Protein AF-A0A7T3W1P4-F1 (afdb_monomer)

Radius of gyration: 17.74 Å; Cα contacts (8 Å, |Δi|>4): 235; chains: 1; bounding box: 34×27×61 Å

pLDDT: mean 88.44, std 7.12, range [54.78, 95.69]

Nearest PDB structures (foldseek):
  8fqc-assembly1_U1  TM=6.054E-01  e=1.167E-03  Agrobacterium phage Milano
  8xcg-assembly1_e  TM=6.401E-01  e=6.153E-03  Escherichia phage Lambda
  9mfe-assembly1_A  TM=5.276E-01  e=2.375E-02  Escherichia phage YDC107_1
  8k36-assembly1_B  TM=4.268E-01  e=1.341E-02  Escherichia phage Lambda
  8xpm-assembly1_r2  TM=5.086E-01  e=2.459E-01  Escherichia phage Lambda

Sequence (117 aa):
MSYLTINNHVLPLPDQYRISLTDIESKSSGQTEGGTYQRDVIRLGRVSIDVSFTLTRETNVKLTGLLNRSKVLCQYLDPKTNHLTQSEMMMSNYDATMIKNRQGQGLWQVSFTLTEL

Solvent-accessible surface area (backbone atoms only — not comparable to full-atom values): 6752 Å² total; per-residue (Å²): 134,69,58,47,27,51,71,85,41,74,46,76,78,57,80,38,82,42,79,46,70,41,66,42,65,38,90,84,35,44,73,45,97,88,73,48,74,45,83,42,73,76,42,79,56,43,46,33,36,45,38,28,33,81,32,47,47,70,57,45,55,57,51,55,65,64,62,80,43,91,61,43,47,32,37,34,64,36,87,90,77,75,41,83,42,75,47,56,21,32,77,44,76,74,46,76,45,77,77,42,78,53,98,84,60,29,33,30,40,38,34,34,32,39,33,53,113

Structure (mmCIF, N/CA/C/O backbone):
data_AF-A0A7T3W1P4-F1
#
_entry.id   AF-A0A7T3W1P4-F1
#
loop_
_atom_site.group_PDB
_atom_site.id
_atom_site.type_symbol
_atom_site.label_atom_id
_atom_site.label_alt_id
_atom_site.label_comp_id
_atom_site.label_asym_id
_atom_site.label_entity_id
_atom_site.label_seq_id
_atom_site.pdbx_PDB_ins_code
_atom_site.Cartn_x
_atom_site.Cartn_y
_atom_site.Cartn_z
_atom_site.occupancy
_atom_site.B_iso_or_equiv
_atom_site.auth_seq_id
_atom_site.auth_comp_id
_atom_site.auth_asym_id
_atom_site.auth_atom_id
_atom_site.pdbx_PDB_model_num
ATOM 1 N N . MET A 1 1 ? -0.378 -14.570 -10.883 1.00 54.78 1 MET A N 1
ATOM 2 C CA . MET A 1 1 ? -1.581 -13.711 -10.857 1.00 54.78 1 MET A CA 1
ATOM 3 C C . MET A 1 1 ? -1.205 -12.435 -10.125 1.00 54.78 1 MET A C 1
ATOM 5 O O . MET A 1 1 ? -0.458 -12.537 -9.162 1.00 54.78 1 MET A O 1
ATOM 9 N N . SER A 1 2 ? -1.607 -11.261 -10.620 1.00 64.94 2 SER A N 1
ATOM 10 C CA . SER A 1 2 ? -1.393 -9.995 -9.904 1.00 64.94 2 SER A CA 1
ATOM 11 C C . SER A 1 2 ? -2.563 -9.776 -8.951 1.00 64.94 2 SER A C 1
ATOM 13 O O . SER A 1 2 ? -3.711 -9.989 -9.339 1.00 64.94 2 SER A O 1
ATOM 15 N N . TYR A 1 3 ? -2.260 -9.411 -7.708 1.00 79.31 3 TYR A N 1
ATOM 16 C CA . TYR A 1 3 ? -3.243 -9.295 -6.630 1.00 79.31 3 TYR A CA 1
ATOM 17 C C . TYR A 1 3 ? -3.570 -7.846 -6.280 1.00 79.31 3 TYR A C 1
ATOM 19 O O . TYR A 1 3 ? -4.340 -7.636 -5.354 1.00 79.31 3 TYR A O 1
ATOM 27 N N . LEU A 1 4 ? -2.988 -6.870 -6.988 1.00 88.56 4 LEU A N 1
ATOM 28 C CA . LEU A 1 4 ? -3.205 -5.446 -6.756 1.00 88.56 4 LEU A CA 1
ATOM 29 C C . LEU A 1 4 ? -3.576 -4.743 -8.064 1.00 88.56 4 LEU A C 1
ATOM 31 O O . LEU A 1 4 ? -2.799 -4.731 -9.025 1.00 88.56 4 LEU A O 1
ATOM 35 N N . THR A 1 5 ? -4.755 -4.131 -8.088 1.00 91.19 5 THR A N 1
ATOM 36 C CA . THR A 1 5 ? -5.182 -3.255 -9.184 1.00 91.19 5 THR A CA 1
ATOM 37 C C . THR A 1 5 ? -5.497 -1.866 -8.651 1.00 91.19 5 THR A C 1
ATOM 39 O O . THR A 1 5 ? -5.968 -1.722 -7.525 1.00 91.19 5 THR A O 1
ATOM 42 N N . ILE A 1 6 ? -5.223 -0.840 -9.458 1.00 90.75 6 ILE A N 1
ATOM 43 C CA . ILE A 1 6 ? -5.534 0.560 -9.150 1.00 90.75 6 ILE A CA 1
ATOM 44 C C . ILE A 1 6 ? -6.367 1.122 -10.296 1.00 90.75 6 ILE A C 1
ATOM 46 O O . ILE A 1 6 ? -5.894 1.181 -11.428 1.00 90.75 6 ILE A O 1
ATOM 50 N N . ASN A 1 7 ? -7.600 1.553 -10.024 1.00 89.31 7 ASN A N 1
ATOM 51 C CA . ASN A 1 7 ? -8.542 2.059 -11.029 1.00 89.31 7 ASN A CA 1
ATOM 52 C C . ASN A 1 7 ? -8.662 1.117 -12.245 1.00 89.31 7 ASN A C 1
ATOM 54 O O . ASN A 1 7 ? -8.587 1.563 -13.388 1.00 89.31 7 ASN A O 1
ATOM 58 N N . ASN A 1 8 ? -8.794 -0.190 -11.996 1.00 86.44 8 ASN A N 1
ATOM 59 C CA . ASN A 1 8 ? -8.824 -1.263 -13.004 1.00 86.44 8 ASN A CA 1
ATOM 60 C C . ASN A 1 8 ? -7.518 -1.472 -13.796 1.00 86.44 8 ASN A C 1
ATOM 62 O O . ASN A 1 8 ? -7.474 -2.313 -14.694 1.00 86.44 8 ASN A O 1
ATOM 66 N N . HIS A 1 9 ? -6.434 -0.767 -13.465 1.00 87.50 9 HIS A N 1
ATOM 67 C CA . HIS A 1 9 ? -5.111 -1.051 -14.010 1.00 87.50 9 HIS A CA 1
ATOM 68 C C . HIS A 1 9 ? -4.415 -2.113 -13.167 1.00 87.50 9 HIS A C 1
ATOM 70 O O . HIS A 1 9 ? -4.146 -1.913 -11.981 1.00 87.50 9 HIS A O 1
ATOM 76 N N . VAL A 1 10 ? -4.108 -3.244 -13.798 1.00 86.38 10 VAL A N 1
ATOM 77 C CA . VAL A 1 10 ? -3.314 -4.308 -13.184 1.00 86.38 10 VAL A CA 1
ATOM 78 C C . VAL A 1 10 ? -1.873 -3.828 -13.054 1.00 86.38 10 VAL A C 1
ATOM 80 O O . VAL A 1 10 ? -1.232 -3.499 -14.055 1.00 86.38 10 VAL A O 1
ATOM 83 N N . LEU A 1 11 ? -1.367 -3.788 -11.823 1.00 85.00 11 LEU A N 1
ATOM 84 C CA . LEU A 1 11 ? 0.037 -3.490 -11.575 1.00 85.00 11 LEU A CA 1
ATOM 85 C C . LEU A 1 11 ? 0.904 -4.732 -11.836 1.00 85.00 11 LEU A C 1
ATOM 87 O O . LEU A 1 11 ? 0.413 -5.864 -11.709 1.00 85.00 11 LEU A O 1
ATOM 91 N N . PRO A 1 12 ? 2.189 -4.551 -12.202 1.00 87.56 12 PRO A N 1
ATOM 92 C CA . PRO A 1 12 ? 3.137 -5.659 -12.246 1.00 87.56 12 PRO A CA 1
ATOM 93 C C . PRO A 1 12 ? 3.278 -6.302 -10.863 1.00 87.56 12 PRO A C 1
ATOM 95 O O . PRO A 1 12 ? 2.798 -5.772 -9.862 1.00 87.56 12 PRO A O 1
ATOM 98 N N . LEU A 1 13 ? 3.932 -7.462 -10.798 1.00 89.19 13 LEU A N 1
ATOM 99 C CA . LEU A 1 13 ? 4.208 -8.078 -9.505 1.00 89.19 13 LEU A CA 1
ATOM 100 C C . LEU A 1 13 ? 5.130 -7.158 -8.688 1.00 89.19 13 LEU A C 1
ATOM 102 O O . LEU A 1 13 ? 6.152 -6.720 -9.220 1.00 89.19 13 LEU A O 1
ATOM 106 N N . PRO A 1 14 ? 4.762 -6.836 -7.440 1.00 91.81 14 PRO A N 1
ATOM 107 C CA . PRO A 1 14 ? 5.597 -6.022 -6.574 1.00 91.81 14 PRO A CA 1
ATOM 108 C C . PRO A 1 14 ? 6.833 -6.793 -6.103 1.00 91.81 14 PRO A C 1
ATOM 110 O O . PRO A 1 14 ? 6.771 -8.004 -5.885 1.00 91.81 14 PRO A O 1
ATOM 113 N N . ASP A 1 15 ? 7.925 -6.065 -5.877 1.00 92.81 15 ASP A N 1
ATOM 114 C CA . ASP A 1 15 ? 9.126 -6.576 -5.210 1.00 92.81 15 ASP A CA 1
ATOM 115 C C . ASP A 1 15 ? 8.860 -6.787 -3.711 1.00 92.81 15 ASP A C 1
ATOM 117 O O . ASP A 1 15 ? 9.361 -7.731 -3.101 1.00 92.81 15 ASP A O 1
ATOM 121 N N . GLN A 1 16 ? 8.028 -5.926 -3.116 1.00 93.00 16 GLN A N 1
ATOM 122 C CA . GLN A 1 16 ? 7.533 -6.060 -1.750 1.00 93.00 16 GLN A CA 1
ATOM 123 C C . GLN A 1 16 ? 6.035 -5.782 -1.702 1.00 93.00 16 GLN A C 1
ATOM 125 O O . GLN A 1 16 ? 5.562 -4.789 -2.246 1.00 93.00 16 GLN A O 1
ATOM 130 N N . TYR A 1 17 ? 5.303 -6.626 -0.979 1.00 92.50 17 TYR A N 1
ATOM 131 C CA . TYR A 1 17 ? 3.884 -6.444 -0.707 1.00 92.50 17 TYR A CA 1
ATOM 132 C C . TYR A 1 17 ? 3.609 -6.725 0.766 1.00 92.50 17 TYR A C 1
ATOM 134 O O . TYR A 1 17 ? 3.764 -7.857 1.226 1.00 92.50 17 TYR A O 1
ATOM 142 N N . ARG A 1 18 ? 3.231 -5.693 1.520 1.00 94.00 18 ARG A N 1
ATOM 143 C CA . ARG A 1 18 ? 2.914 -5.806 2.945 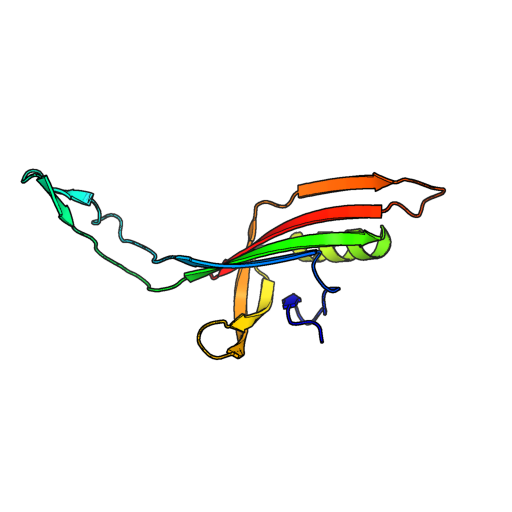1.00 94.00 18 ARG A CA 1
ATOM 144 C C . ARG A 1 18 ? 1.547 -5.208 3.208 1.00 94.00 18 ARG A C 1
ATOM 146 O O . ARG A 1 18 ? 1.313 -4.057 2.867 1.00 94.00 18 ARG A O 1
ATOM 153 N N . ILE A 1 19 ? 0.685 -5.970 3.871 1.00 94.25 19 ILE A N 1
ATOM 154 C CA . ILE A 1 19 ? -0.593 -5.476 4.382 1.00 94.25 19 ILE A CA 1
ATOM 155 C C . ILE A 1 19 ? -0.488 -5.336 5.895 1.00 94.25 19 ILE A C 1
ATOM 157 O O . ILE A 1 19 ? -0.093 -6.275 6.585 1.00 94.25 19 ILE A O 1
ATOM 161 N N . SER A 1 20 ? -0.884 -4.172 6.391 1.00 94.44 20 SER A N 1
ATOM 162 C CA . SER A 1 20 ? -1.005 -3.854 7.807 1.00 94.44 20 SER A CA 1
ATOM 163 C C . SER A 1 20 ? -2.451 -3.483 8.122 1.00 94.44 20 SER A C 1
ATOM 165 O O . SER A 1 20 ? -3.127 -2.828 7.329 1.00 94.44 20 SER A O 1
ATOM 167 N N . LEU A 1 21 ? -2.924 -3.901 9.293 1.00 93.31 21 LEU A N 1
ATOM 168 C CA . LEU A 1 21 ? -4.256 -3.593 9.805 1.00 93.31 21 LEU A CA 1
ATOM 169 C C . LEU A 1 21 ? -4.087 -2.707 11.030 1.00 93.31 21 LEU A C 1
ATOM 171 O O . LEU A 1 21 ? -3.440 -3.108 11.994 1.00 93.31 21 LEU A O 1
ATOM 175 N N . THR A 1 22 ? -4.648 -1.505 10.974 1.00 92.06 22 THR A N 1
ATOM 176 C CA . THR A 1 22 ? -4.536 -0.518 12.054 1.00 92.06 22 THR A CA 1
ATOM 177 C C . THR A 1 22 ? -5.913 -0.053 12.486 1.00 92.06 22 THR A C 1
ATOM 179 O O . THR A 1 22 ? -6.757 0.260 11.651 1.00 92.06 22 THR A O 1
ATOM 182 N N . ASP A 1 23 ? -6.156 -0.022 13.789 1.00 92.81 23 ASP A N 1
ATOM 183 C CA . ASP A 1 23 ? -7.408 0.505 14.320 1.00 92.81 23 ASP A CA 1
ATOM 184 C C . ASP A 1 23 ? -7.359 2.037 14.318 1.00 92.81 23 ASP A C 1
ATOM 186 O O . ASP A 1 23 ? -6.328 2.642 14.616 1.00 92.81 23 ASP A O 1
ATOM 190 N N . ILE A 1 24 ? -8.474 2.671 13.966 1.00 89.81 24 ILE A N 1
ATOM 191 C CA . ILE A 1 24 ? -8.648 4.116 14.080 1.00 89.81 24 ILE A CA 1
ATOM 192 C C . ILE A 1 24 ? -9.216 4.398 15.463 1.00 89.81 24 ILE A C 1
ATOM 194 O O . ILE A 1 24 ? -10.355 4.036 15.761 1.00 89.81 24 ILE A O 1
ATOM 198 N N . GLU A 1 25 ? -8.423 5.063 16.291 1.00 90.94 25 GLU A N 1
ATOM 199 C CA . GLU A 1 25 ? -8.812 5.481 17.631 1.00 90.94 25 GLU A CA 1
ATOM 200 C C . GLU A 1 25 ? -9.407 6.892 17.630 1.00 90.94 25 GLU A C 1
ATOM 202 O O . GLU A 1 25 ? -9.059 7.756 16.820 1.00 90.94 25 GLU A O 1
ATOM 207 N N . SER A 1 26 ? -10.339 7.113 18.547 1.00 89.56 26 SER A N 1
ATOM 208 C CA . SER A 1 26 ? -10.934 8.409 18.819 1.00 89.56 26 SER A CA 1
ATOM 209 C C . SER A 1 26 ? -9.944 9.335 19.506 1.00 89.56 26 SER A C 1
ATOM 211 O O . SER A 1 26 ? -9.040 8.895 20.215 1.00 89.56 26 SER A O 1
ATOM 213 N N . LYS A 1 27 ? -10.182 10.644 19.370 1.00 86.75 27 LYS A N 1
ATOM 214 C CA . LYS A 1 27 ? -9.468 11.684 20.123 1.00 86.75 27 LYS A CA 1
ATOM 215 C C . LYS A 1 27 ? -9.684 11.579 21.641 1.00 86.75 27 LYS A C 1
ATOM 217 O O . LYS A 1 27 ? -8.930 12.192 22.384 1.00 86.75 27 LYS A O 1
ATOM 222 N N . SER A 1 28 ? -10.705 10.842 22.086 1.00 86.25 28 SER A N 1
ATOM 223 C CA . SER A 1 28 ? -10.948 10.489 23.494 1.00 86.25 28 SER A CA 1
ATOM 224 C C . SER A 1 28 ? -10.029 9.377 24.011 1.00 86.25 28 SER A C 1
ATOM 226 O O . SER A 1 28 ? -10.006 9.144 25.217 1.00 86.25 28 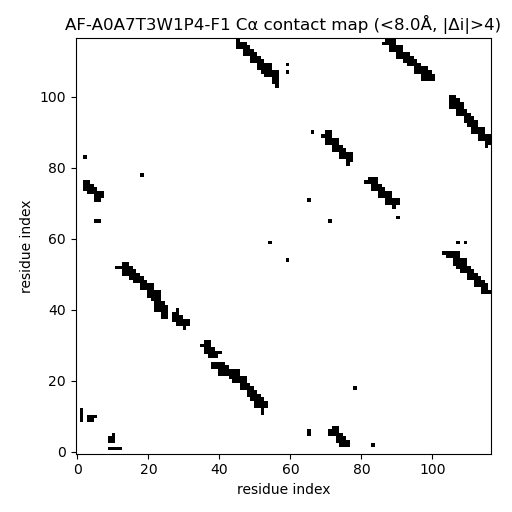SER A O 1
ATOM 228 N N . SER A 1 29 ? -9.279 8.692 23.139 1.00 88.69 29 SER A N 1
ATOM 229 C CA . SER A 1 29 ? -8.298 7.693 23.571 1.00 88.69 29 SER A CA 1
ATOM 230 C C . SER A 1 29 ? -7.081 8.371 24.186 1.00 88.69 29 SER A C 1
ATOM 232 O O . SER A 1 29 ? -6.580 9.365 23.659 1.00 88.69 29 SER A O 1
ATOM 234 N N . GLY A 1 30 ? -6.575 7.831 25.289 1.00 89.31 30 GLY A N 1
ATOM 235 C CA . GLY A 1 30 ? -5.441 8.415 25.990 1.00 89.31 30 GLY A CA 1
ATOM 236 C C . GLY A 1 30 ? -5.290 7.919 27.419 1.00 89.31 30 GLY A C 1
ATOM 237 O O . GLY A 1 30 ? -6.074 7.114 27.919 1.00 89.31 30 GLY A O 1
ATOM 238 N N . GLN A 1 31 ? -4.248 8.409 28.082 1.00 89.69 31 GLN A N 1
ATOM 239 C CA . GLN A 1 31 ? -4.041 8.160 29.502 1.00 89.69 31 GLN A CA 1
ATOM 240 C C . GLN A 1 31 ? -4.932 9.097 30.325 1.00 89.69 31 GLN A C 1
ATOM 242 O O . GLN A 1 31 ? -4.954 10.304 30.095 1.00 89.69 31 GLN A O 1
ATOM 247 N N . THR A 1 32 ? -5.668 8.539 31.278 1.00 87.50 32 THR A N 1
ATOM 248 C CA . THR A 1 32 ? -6.474 9.296 32.234 1.00 87.50 32 THR A CA 1
ATOM 249 C C . THR A 1 32 ? -5.612 9.775 33.401 1.00 87.50 32 THR A C 1
ATOM 251 O O . THR A 1 32 ? -4.524 9.252 33.654 1.00 87.50 32 THR A O 1
ATOM 254 N N . GLU A 1 33 ? -6.122 10.738 34.167 1.00 90.19 33 GLU A N 1
ATOM 255 C CA . GLU A 1 33 ? -5.460 11.259 35.373 1.00 90.19 33 GLU A CA 1
ATOM 256 C C . GLU A 1 33 ? -5.213 10.173 36.436 1.00 90.19 33 GLU A C 1
ATOM 258 O O . GLU A 1 33 ? -4.268 10.267 37.215 1.00 90.19 33 GLU A O 1
ATOM 263 N N . GLY A 1 34 ? -6.011 9.098 36.427 1.00 90.56 34 GLY A N 1
ATOM 264 C CA . GLY A 1 34 ? -5.819 7.920 37.278 1.00 90.56 34 GLY A CA 1
ATOM 265 C C . GLY A 1 34 ? -4.724 6.962 36.793 1.00 90.56 34 GLY A C 1
ATOM 266 O O . GLY A 1 34 ? -4.558 5.888 37.367 1.00 90.56 34 GLY A O 1
ATOM 267 N N . GLY A 1 35 ? -4.006 7.303 35.719 1.00 90.62 35 GLY A N 1
ATOM 268 C CA . GLY A 1 35 ? -2.934 6.493 35.145 1.00 90.62 35 GLY A CA 1
ATOM 269 C C . GLY A 1 35 ? -3.408 5.317 34.286 1.00 90.62 35 GLY A C 1
ATOM 270 O O . GLY A 1 35 ? -2.572 4.555 33.804 1.00 90.62 35 GLY A O 1
ATOM 271 N N . THR A 1 36 ? -4.716 5.161 34.059 1.00 90.06 36 THR A N 1
ATOM 272 C CA . THR A 1 36 ? -5.267 4.123 33.173 1.00 90.06 36 THR A CA 1
ATOM 273 C C . THR A 1 36 ? -5.271 4.597 31.724 1.00 90.06 36 THR A C 1
ATOM 275 O O . THR A 1 36 ? -5.468 5.778 31.460 1.00 90.06 36 THR A O 1
ATOM 278 N N . TYR A 1 37 ? -5.067 3.692 30.767 1.00 90.31 37 TYR A N 1
ATOM 279 C CA . TYR A 1 37 ? -5.209 4.016 29.348 1.00 90.31 37 TYR A CA 1
ATOM 280 C C . TYR A 1 37 ? -6.615 3.657 28.872 1.00 90.31 37 TYR A C 1
ATOM 282 O O . TYR A 1 37 ? -7.012 2.491 28.915 1.00 90.31 37 TYR A O 1
ATOM 290 N N . GLN A 1 38 ? -7.369 4.657 28.426 1.00 90.19 38 GLN A N 1
ATOM 291 C CA . GLN A 1 38 ? -8.656 4.463 27.782 1.00 90.19 38 GLN A CA 1
ATOM 292 C C . GLN A 1 38 ? -8.440 4.366 26.274 1.00 90.19 38 GLN A C 1
ATOM 294 O O . GLN A 1 38 ? -7.924 5.290 25.651 1.00 90.19 38 GLN A O 1
ATOM 299 N N . ARG A 1 39 ? -8.848 3.236 25.698 1.00 91.50 39 ARG A N 1
ATOM 300 C CA . ARG A 1 39 ? -8.776 2.972 24.263 1.00 91.50 39 ARG A CA 1
ATOM 301 C C . ARG A 1 39 ? -10.182 2.994 23.679 1.00 91.50 39 ARG A C 1
ATOM 303 O O . ARG A 1 39 ? -10.963 2.079 23.926 1.00 91.50 39 ARG A O 1
ATOM 310 N N . ASP A 1 40 ? -10.494 4.035 22.923 1.00 90.75 40 ASP A N 1
ATOM 311 C CA . ASP A 1 40 ? -11.793 4.245 22.290 1.00 90.75 40 ASP A CA 1
ATOM 312 C C . ASP A 1 40 ? -11.643 4.105 20.769 1.00 90.75 40 ASP A C 1
ATOM 314 O O . ASP A 1 40 ? -11.127 4.992 20.092 1.00 90.75 40 ASP A O 1
ATOM 318 N N . VAL A 1 41 ? -12.020 2.946 20.225 1.00 90.88 41 VAL A N 1
ATOM 319 C CA . VAL A 1 41 ? -11.818 2.611 18.808 1.00 90.88 41 VAL A CA 1
ATOM 320 C C . VAL A 1 41 ? -13.046 3.001 17.986 1.00 90.88 41 VAL A C 1
ATOM 322 O O . VAL A 1 41 ? -14.130 2.464 18.191 1.00 90.88 41 VAL A O 1
ATOM 325 N N . ILE A 1 42 ? -12.855 3.872 16.992 1.00 91.31 42 ILE A N 1
ATOM 326 C CA . ILE A 1 42 ? -13.902 4.310 16.053 1.00 91.31 42 ILE A CA 1
ATOM 327 C C . ILE A 1 42 ? -14.093 3.288 14.929 1.00 91.31 42 ILE A C 1
ATOM 329 O O . ILE A 1 42 ? -15.214 3.037 14.487 1.00 91.31 42 ILE A O 1
ATOM 333 N N . ARG A 1 43 ? -12.996 2.710 14.428 1.00 88.62 43 ARG A N 1
ATOM 334 C CA . ARG A 1 43 ? -13.027 1.724 13.340 1.00 88.62 43 ARG A CA 1
ATOM 335 C C . ARG A 1 43 ? -11.903 0.718 13.501 1.00 88.62 43 ARG A C 1
ATOM 337 O O . ARG A 1 43 ? -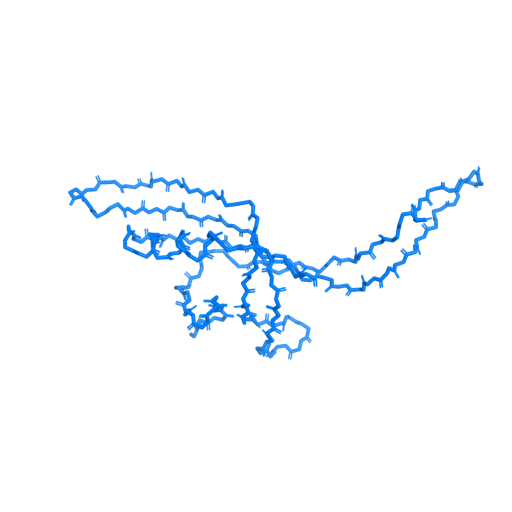10.749 1.097 13.658 1.00 88.62 43 ARG A O 1
ATOM 344 N N . LEU A 1 44 ? -12.238 -0.562 13.398 1.00 88.62 44 LEU A N 1
ATOM 345 C CA . LEU A 1 44 ? -11.261 -1.643 13.460 1.00 88.62 44 LEU A CA 1
ATOM 346 C C . LEU A 1 44 ? -10.627 -1.902 12.092 1.00 88.62 44 LEU A C 1
ATOM 348 O O . LEU A 1 44 ? -11.312 -1.907 11.069 1.00 88.62 44 LEU A O 1
ATOM 352 N N . GLY A 1 45 ? -9.331 -2.206 12.099 1.00 89.50 45 GLY A N 1
ATOM 353 C CA . GLY A 1 45 ? -8.633 -2.857 10.997 1.00 89.50 45 GLY A CA 1
ATOM 354 C C . GLY A 1 45 ? -8.619 -2.096 9.675 1.00 89.50 45 GLY A C 1
ATOM 355 O O . GLY A 1 45 ? -8.749 -2.742 8.637 1.00 89.50 45 GLY A O 1
ATOM 356 N N . ARG A 1 46 ? -8.426 -0.771 9.705 1.00 93.12 46 ARG A N 1
ATOM 357 C CA . ARG A 1 46 ? -8.127 0.028 8.509 1.00 93.12 46 ARG A CA 1
ATOM 358 C C . ARG A 1 46 ? -6.914 -0.562 7.804 1.00 93.12 46 ARG A C 1
ATOM 360 O O . ARG A 1 46 ? -5.852 -0.735 8.416 1.00 93.12 46 ARG A O 1
ATOM 367 N N . VAL A 1 47 ? -7.085 -0.855 6.522 1.00 95.19 47 VAL A N 1
ATOM 368 C CA . VAL A 1 47 ? -6.047 -1.478 5.704 1.00 95.19 47 VAL A CA 1
ATOM 369 C C . VAL A 1 47 ? -5.017 -0.443 5.258 1.00 95.19 47 VAL A C 1
ATOM 371 O O . VAL A 1 47 ? -5.363 0.634 4.776 1.00 95.19 47 VAL A O 1
ATOM 374 N N . SER A 1 48 ? -3.741 -0.795 5.396 1.00 95.56 48 SER A N 1
ATOM 375 C CA . SER A 1 48 ? -2.606 -0.080 4.816 1.00 95.56 48 SER A CA 1
ATOM 376 C C . SER A 1 48 ? -1.745 -1.067 4.038 1.00 95.56 48 SER A C 1
ATOM 378 O O . SER A 1 48 ? -1.361 -2.101 4.583 1.00 95.56 48 SER A O 1
ATOM 380 N N . ILE A 1 49 ? -1.448 -0.771 2.777 1.00 95.25 49 ILE A N 1
ATOM 381 C CA . ILE A 1 49 ? -0.669 -1.635 1.891 1.00 95.25 49 ILE A CA 1
ATOM 382 C C . ILE A 1 49 ? 0.606 -0.905 1.488 1.00 95.25 49 ILE A C 1
ATOM 384 O O . ILE A 1 49 ? 0.543 0.068 0.741 1.00 95.25 49 ILE A O 1
ATOM 388 N N . ASP A 1 50 ? 1.752 -1.390 1.951 1.00 95.69 50 ASP A N 1
ATOM 389 C CA . ASP A 1 50 ? 3.058 -0.896 1.523 1.00 95.69 50 ASP A CA 1
ATOM 390 C C . ASP A 1 50 ? 3.561 -1.753 0.369 1.00 95.69 50 ASP A C 1
ATOM 392 O O . ASP A 1 50 ? 3.694 -2.980 0.495 1.00 95.69 50 ASP A O 1
ATOM 396 N N . VAL A 1 51 ? 3.854 -1.101 -0.752 1.00 94.06 51 VAL A N 1
ATOM 397 C CA . VAL A 1 51 ? 4.322 -1.768 -1.963 1.00 94.06 51 VAL A CA 1
ATOM 398 C C . VAL A 1 51 ? 5.574 -1.123 -2.519 1.00 94.06 51 VAL A C 1
ATOM 400 O O . VAL A 1 51 ? 5.764 0.090 -2.431 1.00 94.06 51 VAL A O 1
ATOM 403 N N . SER A 1 52 ? 6.422 -1.948 -3.126 1.00 94.81 52 SER A N 1
ATOM 404 C CA . SER A 1 52 ? 7.536 -1.486 -3.945 1.00 94.81 52 SER A CA 1
ATOM 405 C C . SER A 1 52 ? 7.630 -2.275 -5.245 1.00 94.81 52 SER A C 1
ATOM 407 O O . SER A 1 52 ? 7.209 -3.430 -5.321 1.00 94.81 52 SER A O 1
ATOM 409 N N . PHE A 1 53 ? 8.157 -1.630 -6.281 1.00 92.50 53 PHE A N 1
ATOM 410 C CA . PHE A 1 53 ? 8.271 -2.172 -7.626 1.00 92.50 53 PHE A CA 1
ATOM 411 C C . PHE A 1 53 ? 9.564 -1.720 -8.290 1.00 92.50 53 PHE A C 1
ATOM 413 O O . PHE A 1 53 ? 9.974 -0.566 -8.154 1.00 92.50 53 PHE A O 1
ATOM 420 N N . THR A 1 54 ? 10.096 -2.583 -9.144 1.00 91.88 54 THR A N 1
ATOM 421 C CA . THR A 1 54 ? 11.126 -2.247 -10.117 1.00 91.88 54 THR A CA 1
ATOM 422 C C . THR A 1 54 ? 10.466 -2.124 -11.487 1.00 91.88 54 THR A C 1
ATOM 424 O O . THR A 1 54 ? 10.069 -3.106 -12.113 1.00 91.88 54 THR A O 1
ATOM 427 N N . LEU A 1 55 ? 10.299 -0.886 -11.947 1.00 89.81 55 LEU A N 1
ATOM 428 C CA . LEU A 1 55 ? 9.504 -0.519 -13.114 1.00 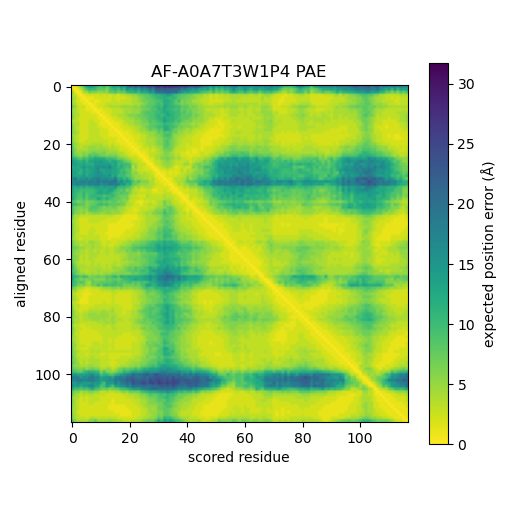89.81 55 LEU A CA 1
ATOM 429 C C . LEU A 1 55 ? 10.366 0.028 -14.247 1.00 89.81 55 LEU A C 1
ATOM 431 O O . LEU A 1 55 ? 11.353 0.734 -14.043 1.00 89.81 55 LEU A O 1
ATOM 435 N N . THR A 1 56 ? 9.928 -0.218 -15.479 1.00 88.44 56 THR A N 1
ATOM 436 C CA . THR A 1 56 ? 10.441 0.526 -16.634 1.00 88.44 56 THR A CA 1
ATOM 437 C C . THR A 1 56 ? 9.906 1.960 -16.628 1.00 88.44 56 THR A C 1
ATOM 439 O O . THR A 1 56 ? 8.860 2.246 -16.040 1.00 88.44 56 THR A O 1
ATOM 442 N N . ARG A 1 57 ? 10.587 2.869 -17.335 1.00 85.44 57 ARG A N 1
ATOM 443 C CA . ARG A 1 57 ? 10.150 4.262 -17.526 1.00 85.44 57 ARG A CA 1
ATOM 444 C C . ARG A 1 57 ? 8.682 4.381 -17.950 1.00 85.44 57 ARG A C 1
ATOM 446 O O . ARG A 1 57 ? 7.975 5.226 -17.413 1.00 85.44 57 ARG A O 1
ATOM 453 N N . GLU A 1 58 ? 8.230 3.572 -18.907 1.00 85.75 58 GLU A N 1
ATOM 454 C CA . GLU A 1 58 ? 6.860 3.653 -19.427 1.00 85.75 58 GLU A CA 1
ATOM 455 C C . GLU A 1 58 ? 5.827 3.319 -18.343 1.00 85.75 58 GLU A C 1
ATOM 457 O O . GLU A 1 58 ? 4.849 4.045 -18.159 1.00 85.75 58 GLU A O 1
ATOM 462 N N . THR A 1 59 ? 6.067 2.246 -17.585 1.00 83.12 59 THR A N 1
ATOM 463 C CA . THR A 1 59 ? 5.190 1.833 -16.485 1.00 83.12 59 THR A CA 1
ATOM 464 C C . THR A 1 59 ? 5.214 2.839 -15.340 1.00 83.12 59 THR A C 1
ATOM 466 O O . THR A 1 59 ? 4.159 3.143 -14.792 1.00 83.12 59 THR A O 1
ATOM 469 N N . ASN A 1 60 ? 6.384 3.402 -15.022 1.00 85.19 60 ASN A N 1
ATOM 470 C CA . ASN A 1 60 ? 6.517 4.433 -13.997 1.00 85.19 60 ASN A CA 1
ATOM 471 C C . ASN A 1 60 ? 5.660 5.666 -14.334 1.00 85.19 60 ASN A C 1
ATOM 473 O O . ASN A 1 60 ? 4.843 6.077 -13.522 1.00 85.19 60 ASN A O 1
ATOM 477 N N . VAL A 1 61 ? 5.742 6.186 -15.567 1.00 86.38 61 VAL A N 1
ATOM 478 C CA . VAL A 1 61 ? 4.934 7.345 -16.001 1.00 86.38 61 VAL A CA 1
ATOM 479 C C . VAL A 1 61 ? 3.430 7.067 -15.897 1.00 86.38 61 VAL A C 1
ATOM 481 O O . VAL A 1 61 ? 2.675 7.918 -15.426 1.00 86.38 61 VAL A O 1
ATOM 484 N N . LYS A 1 62 ? 2.985 5.869 -16.301 1.00 85.69 62 LYS A N 1
ATOM 485 C CA . LYS A 1 62 ? 1.581 5.448 -16.157 1.00 85.69 62 LYS A CA 1
ATOM 486 C C . LYS A 1 62 ? 1.158 5.417 -14.690 1.00 85.69 62 LYS A C 1
ATOM 488 O O . LYS A 1 62 ? 0.090 5.930 -14.364 1.00 85.69 62 LYS A O 1
ATOM 493 N N . LEU A 1 63 ? 2.003 4.857 -13.823 1.00 83.19 63 LEU A N 1
ATOM 494 C CA . LEU A 1 63 ? 1.757 4.792 -12.389 1.00 83.19 63 LEU A CA 1
ATOM 495 C C . LEU A 1 63 ? 1.643 6.201 -11.805 1.00 83.19 63 LEU A C 1
ATOM 497 O O . LEU A 1 63 ? 0.611 6.491 -11.216 1.00 83.19 63 LEU A O 1
ATOM 501 N N . THR A 1 64 ? 2.597 7.102 -12.073 1.00 80.62 64 THR A N 1
ATOM 502 C CA . THR A 1 64 ? 2.559 8.503 -11.609 1.00 80.62 64 THR A CA 1
ATOM 503 C C . THR A 1 64 ? 1.276 9.228 -12.038 1.00 80.62 64 THR A C 1
ATOM 505 O O . THR A 1 64 ? 0.704 9.988 -11.262 1.00 80.62 64 THR A O 1
ATOM 508 N N . GLY A 1 65 ? 0.761 8.954 -13.241 1.00 83.56 65 GLY A N 1
ATOM 509 C CA . GLY A 1 65 ? -0.520 9.502 -13.703 1.00 83.56 65 GLY A CA 1
ATOM 510 C C . GLY A 1 65 ? -1.730 9.063 -12.865 1.00 83.56 65 GLY A C 1
ATOM 511 O O . GLY A 1 65 ? -2.689 9.825 -12.726 1.00 83.56 65 GLY A O 1
ATOM 512 N N . LEU A 1 66 ? -1.687 7.868 -12.266 1.00 79.50 66 LEU A N 1
ATOM 513 C CA . LEU A 1 66 ? -2.715 7.392 -11.333 1.00 79.50 66 LEU A CA 1
ATOM 514 C C . LEU A 1 66 ? -2.621 8.085 -9.965 1.00 79.50 66 LEU A C 1
ATOM 516 O O . LEU A 1 66 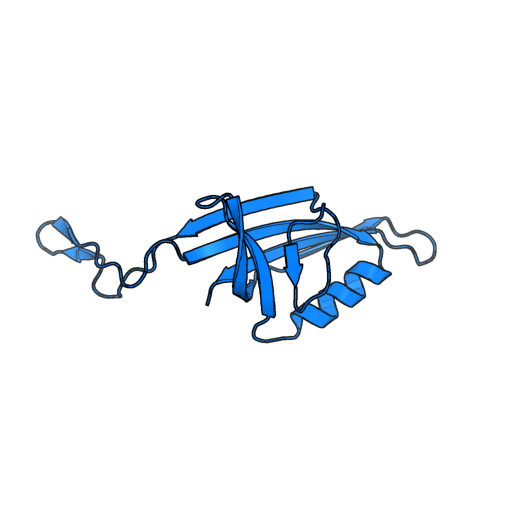? -3.641 8.203 -9.289 1.00 79.50 66 LEU A O 1
ATOM 520 N N . LEU A 1 67 ? -1.431 8.567 -9.588 1.00 70.31 67 LEU A N 1
ATOM 521 C CA . LEU A 1 67 ? -1.140 9.161 -8.274 1.00 70.31 67 LEU A CA 1
ATOM 522 C C . LEU A 1 67 ? -1.616 10.601 -8.135 1.00 70.31 67 LEU A C 1
ATOM 524 O O . LEU A 1 67 ? -1.828 11.069 -7.023 1.00 70.31 67 LEU A O 1
ATOM 528 N N . ASN A 1 68 ? -1.847 11.295 -9.248 1.00 72.06 68 ASN A N 1
ATOM 529 C CA . ASN A 1 68 ? -2.380 12.661 -9.256 1.00 72.06 68 ASN A CA 1
ATOM 530 C C . ASN A 1 68 ? -3.878 12.735 -8.884 1.00 72.06 68 ASN A C 1
ATOM 532 O O . ASN A 1 68 ? -4.559 13.703 -9.221 1.00 72.06 68 ASN A O 1
ATOM 536 N N . ARG A 1 69 ? -4.422 11.707 -8.223 1.00 79.12 69 ARG A N 1
ATOM 537 C CA . ARG A 1 69 ? -5.825 11.612 -7.807 1.00 79.12 69 ARG A CA 1
ATOM 538 C C . ARG A 1 69 ? -5.908 11.616 -6.284 1.00 79.12 69 ARG A C 1
ATOM 540 O O . ARG A 1 69 ? -5.121 10.953 -5.622 1.00 79.12 69 ARG A O 1
ATOM 547 N N . SER A 1 70 ? -6.899 12.319 -5.734 1.00 79.00 70 SER A N 1
ATOM 548 C CA . SER A 1 70 ? -7.130 12.388 -4.281 1.00 79.00 70 SER A CA 1
ATOM 549 C C . SER A 1 70 ? -7.503 11.039 -3.659 1.00 79.00 70 SER A C 1
ATOM 551 O O . SER A 1 70 ? -7.268 10.821 -2.474 1.00 79.00 70 SER A O 1
ATOM 553 N N . LYS A 1 71 ? -8.077 10.136 -4.458 1.00 90.69 71 LYS A N 1
ATOM 554 C CA . LYS A 1 71 ? -8.393 8.758 -4.089 1.00 90.69 71 LYS A CA 1
ATOM 555 C C . LYS A 1 71 ? -8.365 7.847 -5.307 1.00 90.69 71 LYS A C 1
ATOM 557 O O . LYS A 1 71 ? -8.575 8.293 -6.440 1.00 90.69 71 LYS A O 1
ATOM 562 N N . VAL A 1 72 ? -8.122 6.568 -5.062 1.00 91.94 72 VAL A N 1
ATOM 563 C CA . VAL A 1 72 ? -8.073 5.519 -6.076 1.00 91.94 72 VAL A CA 1
ATOM 564 C C . VAL A 1 72 ? -8.886 4.312 -5.630 1.00 91.94 72 VAL A C 1
ATOM 566 O O . VAL A 1 72 ? -8.987 4.018 -4.442 1.00 91.94 72 VAL A O 1
ATOM 569 N N . LEU A 1 73 ? -9.480 3.611 -6.591 1.00 93.38 73 LEU A N 1
ATOM 570 C CA . LEU A 1 73 ? -10.165 2.354 -6.335 1.00 93.38 73 LEU A CA 1
ATOM 571 C C . LEU A 1 73 ? -9.142 1.222 -6.397 1.00 93.38 73 LEU A C 1
ATOM 573 O O . LEU A 1 73 ? -8.596 0.960 -7.471 1.00 93.38 73 LEU A O 1
ATOM 577 N N . CYS A 1 74 ? -8.879 0.573 -5.268 1.00 93.19 74 CYS A N 1
ATOM 578 C CA . CYS A 1 74 ? -7.896 -0.498 -5.186 1.00 93.19 74 CYS A CA 1
ATOM 579 C C . CYS A 1 74 ? -8.573 -1.840 -4.954 1.00 93.19 74 CYS A C 1
ATOM 581 O O . CYS A 1 74 ? -9.366 -1.977 -4.024 1.00 93.19 74 CYS A O 1
ATOM 583 N N . GLN A 1 75 ? -8.219 -2.836 -5.763 1.00 94.12 75 GLN A N 1
ATOM 584 C CA . GLN A 1 75 ? -8.535 -4.232 -5.482 1.00 94.12 75 GLN A CA 1
ATOM 585 C C . GLN A 1 75 ? -7.281 -4.918 -4.956 1.00 94.12 75 GLN A C 1
ATOM 587 O O . GLN A 1 75 ? -6.228 -4.816 -5.583 1.00 94.12 75 GLN A O 1
ATOM 592 N N . TYR A 1 76 ? -7.392 -5.603 -3.824 1.00 92.81 76 TYR A N 1
ATOM 593 C CA . TYR A 1 76 ? -6.279 -6.255 -3.145 1.00 92.81 76 TYR A CA 1
ATOM 594 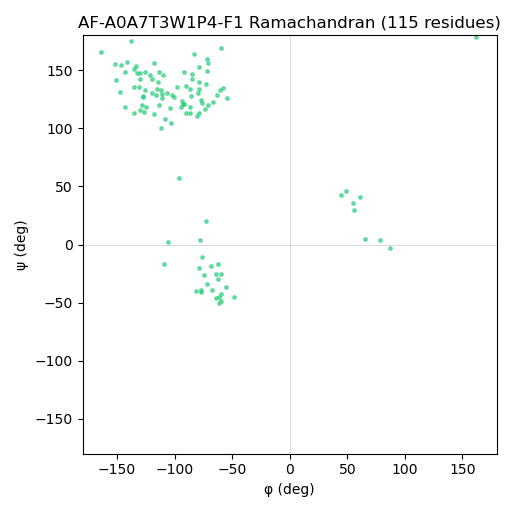C C . TYR A 1 76 ? -6.706 -7.600 -2.552 1.00 92.81 76 TYR A C 1
ATOM 596 O O . TYR A 1 76 ? -7.887 -7.825 -2.291 1.00 92.81 76 TYR A O 1
ATOM 604 N N . LEU A 1 77 ? -5.753 -8.506 -2.330 1.00 89.94 77 LEU A N 1
ATOM 605 C CA . LEU A 1 77 ? -6.015 -9.758 -1.616 1.00 89.94 77 LEU A CA 1
ATOM 606 C C . LEU A 1 77 ? -6.066 -9.492 -0.106 1.00 89.94 77 LEU A C 1
ATOM 608 O O . LEU A 1 77 ? -5.050 -9.129 0.486 1.00 89.94 77 LEU A O 1
ATOM 612 N N . ASP A 1 78 ? -7.236 -9.658 0.508 1.00 89.56 78 ASP A N 1
ATOM 613 C CA . ASP A 1 78 ? -7.425 -9.462 1.946 1.00 89.56 78 ASP A CA 1
ATOM 614 C C . ASP A 1 78 ? -6.856 -10.662 2.729 1.00 89.56 78 ASP A C 1
ATOM 616 O O . ASP A 1 78 ? -7.307 -11.792 2.525 1.00 89.56 78 ASP A O 1
ATOM 620 N N . PRO A 1 79 ? -5.894 -10.458 3.649 1.00 87.75 79 PRO A N 1
ATOM 621 C CA . PRO A 1 79 ? -5.274 -11.548 4.398 1.00 87.75 79 PRO A CA 1
ATOM 622 C C . PRO A 1 79 ? -6.227 -12.228 5.391 1.00 87.75 79 PRO A C 1
ATOM 624 O O . PRO A 1 79 ? -5.942 -13.342 5.823 1.00 87.75 79 PRO A O 1
ATOM 627 N N . LYS A 1 80 ? -7.344 -11.591 5.770 1.00 87.00 80 LYS A N 1
ATOM 628 C CA . LYS A 1 80 ? -8.329 -12.180 6.693 1.00 87.00 80 LYS A CA 1
ATOM 629 C C . LYS A 1 80 ? -9.213 -13.210 6.002 1.00 87.00 80 LYS A C 1
ATOM 631 O O . LYS A 1 80 ? -9.573 -14.216 6.603 1.00 87.00 80 LYS A O 1
ATOM 636 N N . THR A 1 81 ? -9.595 -12.927 4.760 1.00 88.75 81 THR A N 1
ATOM 637 C CA . THR A 1 81 ? -10.590 -13.707 4.011 1.00 88.75 81 THR A CA 1
ATOM 638 C C . THR A 1 81 ? -9.977 -14.510 2.870 1.00 88.75 81 THR A C 1
ATOM 640 O O . THR A 1 81 ? -10.603 -15.439 2.374 1.00 88.75 81 THR A O 1
ATOM 643 N N . ASN A 1 82 ? -8.748 -14.177 2.464 1.00 87.69 82 ASN A N 1
ATOM 644 C CA . ASN A 1 82 ? -8.069 -14.718 1.289 1.00 87.69 82 ASN A CA 1
ATOM 645 C C . ASN A 1 82 ? -8.873 -14.532 -0.015 1.00 87.69 82 ASN A C 1
ATOM 647 O O . ASN A 1 82 ? -8.772 -15.325 -0.953 1.00 87.69 82 ASN A O 1
ATOM 651 N N . HIS A 1 83 ? -9.679 -13.470 -0.075 1.00 90.31 83 HIS A N 1
ATOM 652 C CA . HIS A 1 83 ? -10.460 -13.073 -1.240 1.00 90.31 83 HIS A CA 1
ATOM 653 C C . HIS A 1 83 ? -10.021 -11.698 -1.744 1.00 90.31 83 HIS A C 1
ATOM 655 O O . HIS A 1 83 ? -9.444 -10.895 -1.009 1.00 90.31 83 HIS A O 1
ATOM 661 N N . LEU A 1 84 ? -10.272 -11.435 -3.029 1.00 91.56 84 LEU A N 1
ATOM 662 C CA . LEU A 1 84 ? -10.041 -10.111 -3.592 1.00 91.56 84 LEU A CA 1
ATOM 663 C C . LEU A 1 84 ? -11.125 -9.156 -3.095 1.00 91.56 84 LEU A C 1
ATOM 665 O O . LEU A 1 84 ? -12.299 -9.313 -3.429 1.00 91.56 84 LEU A O 1
ATOM 669 N N . THR A 1 85 ? -10.700 -8.146 -2.351 1.00 92.62 85 THR A N 1
ATOM 670 C CA . THR A 1 85 ? -11.542 -7.086 -1.804 1.00 92.62 85 THR A CA 1
ATOM 671 C C . THR A 1 85 ? -11.236 -5.786 -2.528 1.00 92.62 85 THR A C 1
ATOM 673 O O . THR A 1 85 ? -10.098 -5.540 -2.924 1.00 92.62 85 THR A O 1
ATOM 676 N N . GLN A 1 86 ? -12.251 -4.946 -2.712 1.00 94.25 86 GLN A N 1
ATOM 677 C CA . GLN A 1 86 ? -12.109 -3.637 -3.336 1.00 94.25 86 GLN A CA 1
ATOM 678 C C . GLN A 1 86 ? -12.434 -2.538 -2.324 1.00 94.25 86 GLN A C 1
ATOM 680 O O . GLN A 1 86 ? -13.443 -2.632 -1.631 1.00 94.25 86 GLN A O 1
ATOM 685 N N . SER A 1 87 ? -11.600 -1.502 -2.247 1.00 94.12 87 SER A N 1
ATOM 686 C CA . SER A 1 87 ? -11.813 -0.362 -1.349 1.00 94.12 87 SER A CA 1
ATOM 687 C C . SER A 1 87 ? -11.295 0.941 -1.963 1.00 94.12 87 SER A C 1
ATOM 689 O O . SER A 1 87 ? -10.410 0.928 -2.825 1.00 94.12 87 SER A O 1
ATOM 691 N N . GLU A 1 88 ? -11.863 2.071 -1.541 1.00 94.94 88 GLU A N 1
ATOM 692 C CA . GLU A 1 88 ? -11.310 3.387 -1.862 1.00 94.94 88 GLU A CA 1
ATOM 693 C C . GLU A 1 88 ? -10.097 3.644 -0.965 1.00 94.94 88 GLU A C 1
ATOM 695 O O . GLU A 1 88 ? -10.176 3.587 0.262 1.00 94.94 88 GLU A O 1
ATOM 700 N N . MET A 1 89 ? -8.957 3.925 -1.588 1.00 94.88 89 MET A N 1
ATOM 701 C CA . MET A 1 89 ? -7.699 4.152 -0.893 1.00 94.88 89 MET A CA 1
ATOM 702 C C . MET A 1 89 ? -7.088 5.488 -1.302 1.00 94.88 89 MET A C 1
ATOM 704 O O . MET A 1 89 ? -7.222 5.947 -2.438 1.00 94.88 89 MET A O 1
ATOM 708 N N . MET A 1 90 ? -6.377 6.102 -0.369 1.00 93.06 90 MET A N 1
ATOM 709 C CA . MET A 1 90 ? -5.477 7.217 -0.617 1.00 93.06 90 MET A CA 1
ATOM 710 C C . MET A 1 90 ? -4.056 6.682 -0.728 1.00 93.06 90 MET A C 1
ATOM 712 O O . MET A 1 90 ? -3.628 5.868 0.090 1.00 93.06 90 MET A O 1
ATOM 716 N N . MET A 1 91 ? -3.313 7.163 -1.717 1.00 91.44 91 MET A N 1
ATOM 717 C CA . MET A 1 91 ? -1.892 6.867 -1.802 1.00 91.44 91 MET A CA 1
ATOM 718 C C . MET A 1 91 ? -1.073 7.928 -1.056 1.00 91.44 91 MET A C 1
ATOM 720 O O . MET A 1 91 ? -1.319 9.124 -1.197 1.00 91.44 91 MET A O 1
ATOM 724 N N . SER A 1 92 ? -0.076 7.492 -0.297 1.00 91.69 92 SER A N 1
ATOM 725 C CA . SE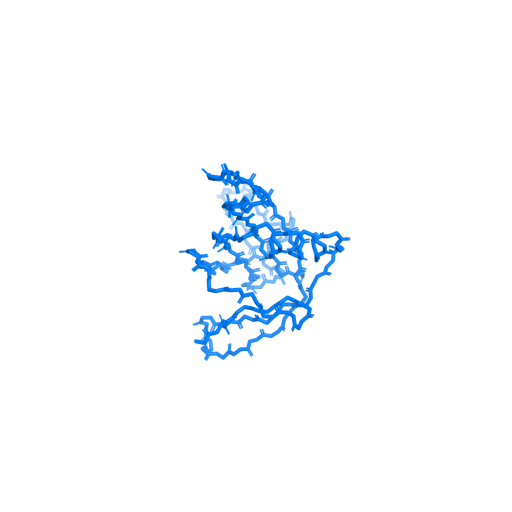R A 1 92 ? 0.895 8.330 0.402 1.00 91.69 92 SER A CA 1
ATOM 726 C C . SER A 1 92 ? 2.308 7.751 0.268 1.00 91.69 92 SER A C 1
ATOM 728 O O . SER A 1 92 ? 2.498 6.675 -0.300 1.00 91.69 92 SER A O 1
ATOM 730 N N . ASN A 1 93 ? 3.309 8.480 0.771 1.00 92.81 93 ASN A N 1
ATOM 731 C CA . ASN A 1 93 ? 4.706 8.030 0.849 1.00 92.81 93 ASN A CA 1
ATOM 732 C C . ASN A 1 93 ? 5.303 7.570 -0.492 1.00 92.81 93 ASN A C 1
ATOM 734 O O . ASN A 1 93 ? 6.076 6.617 -0.524 1.00 92.81 93 ASN A O 1
ATOM 738 N N . TYR A 1 94 ? 4.926 8.221 -1.597 1.00 91.38 94 TYR A N 1
ATOM 739 C CA . TYR A 1 94 ? 5.505 7.908 -2.897 1.00 91.38 94 TYR A CA 1
ATOM 740 C C . TYR A 1 94 ? 6.983 8.293 -2.938 1.00 91.38 94 TYR A C 1
ATOM 742 O O . TYR A 1 94 ? 7.319 9.465 -2.763 1.00 91.38 94 TYR A O 1
ATOM 750 N N . ASP A 1 95 ? 7.834 7.318 -3.227 1.00 92.25 95 ASP A N 1
ATOM 751 C CA . ASP A 1 95 ? 9.263 7.498 -3.442 1.00 92.25 95 ASP A CA 1
ATOM 752 C C . ASP A 1 95 ? 9.693 6.807 -4.739 1.00 92.25 95 ASP A C 1
ATOM 754 O O . ASP A 1 95 ? 9.182 5.744 -5.098 1.00 92.25 95 ASP A O 1
ATOM 758 N N . ALA A 1 96 ? 10.617 7.428 -5.475 1.00 90.88 96 ALA A N 1
ATOM 759 C CA . ALA A 1 96 ? 11.082 6.915 -6.757 1.00 90.88 96 ALA A CA 1
ATOM 760 C C . ALA A 1 96 ? 12.580 7.162 -6.952 1.00 90.88 96 ALA A C 1
ATOM 762 O O . ALA A 1 96 ? 13.037 8.298 -7.068 1.00 90.88 96 ALA A O 1
ATOM 763 N N . THR A 1 97 ? 13.337 6.077 -7.088 1.00 92.1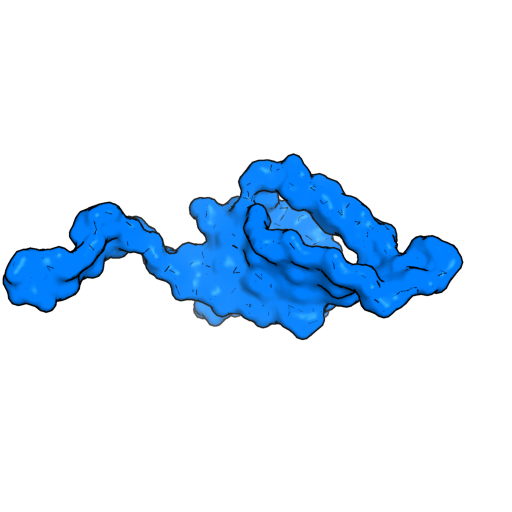2 97 THR A N 1
ATOM 764 C CA . THR A 1 97 ? 14.785 6.084 -7.298 1.00 92.12 97 THR A CA 1
ATOM 765 C C . THR A 1 97 ? 15.128 5.485 -8.659 1.00 92.12 97 THR A C 1
ATOM 767 O O . THR A 1 97 ? 14.709 4.381 -8.998 1.00 92.12 97 THR A O 1
ATOM 770 N N . MET A 1 98 ? 15.925 6.185 -9.467 1.00 90.00 98 MET A N 1
ATOM 771 C CA . MET A 1 98 ? 16.408 5.651 -10.743 1.00 90.00 98 MET A CA 1
ATOM 772 C C . MET A 1 98 ? 17.597 4.712 -10.502 1.00 90.00 98 MET A C 1
ATOM 774 O O . MET A 1 98 ? 18.686 5.167 -10.166 1.00 90.00 98 MET A O 1
ATOM 778 N N . ILE A 1 99 ? 17.407 3.409 -10.717 1.00 89.31 99 ILE A N 1
ATOM 779 C CA . ILE A 1 99 ? 18.462 2.399 -10.530 1.00 89.31 99 ILE A CA 1
ATOM 780 C C . ILE A 1 99 ? 19.451 2.425 -11.701 1.00 89.31 99 ILE A C 1
ATOM 782 O O . ILE A 1 99 ? 20.659 2.272 -11.528 1.00 89.31 99 ILE A O 1
ATOM 786 N N . LYS A 1 100 ? 18.944 2.585 -12.929 1.00 85.38 100 LYS A N 1
ATOM 787 C CA . LYS A 1 100 ? 19.769 2.549 -14.141 1.00 85.38 100 LYS A CA 1
ATOM 788 C C . LYS A 1 100 ? 19.168 3.410 -15.236 1.00 85.38 100 LYS A C 1
ATOM 790 O O . LYS A 1 100 ? 17.961 3.385 -15.447 1.00 85.38 100 LYS A O 1
ATOM 795 N N . ASN A 1 101 ? 20.019 4.099 -15.991 1.00 77.94 101 ASN A N 1
ATOM 796 C CA . ASN A 1 101 ? 19.620 4.831 -17.188 1.00 77.94 101 ASN A CA 1
ATOM 797 C C . ASN A 1 101 ? 20.491 4.405 -18.372 1.00 77.94 101 ASN A C 1
ATOM 799 O O . ASN A 1 101 ? 21.694 4.654 -18.382 1.00 77.94 101 ASN A O 1
ATOM 803 N N . ARG A 1 102 ? 19.895 3.751 -19.373 1.00 68.75 102 ARG A N 1
ATOM 804 C CA . ARG A 1 102 ? 20.561 3.474 -20.651 1.00 68.75 102 ARG A CA 1
ATOM 805 C C . ARG A 1 102 ? 19.640 3.907 -21.782 1.00 68.75 102 ARG A C 1
ATOM 807 O O . ARG A 1 102 ? 18.552 3.362 -21.916 1.00 68.75 102 ARG A O 1
ATOM 814 N N . GLN A 1 103 ? 20.077 4.899 -22.561 1.00 69.62 103 GLN A N 1
ATOM 815 C CA . GLN A 1 103 ? 19.426 5.348 -23.802 1.00 69.62 103 GLN A CA 1
ATOM 816 C C . GLN A 1 103 ? 17.887 5.494 -23.701 1.00 69.62 103 GLN A C 1
ATOM 818 O O . GLN A 1 103 ? 17.152 5.072 -24.585 1.00 69.62 103 GLN A O 1
ATOM 823 N N . GLY A 1 104 ? 17.379 6.069 -22.602 1.00 65.81 104 GLY A N 1
ATOM 824 C CA . GLY A 1 104 ? 15.945 6.347 -22.429 1.00 65.81 104 GLY A CA 1
ATOM 825 C C . GLY A 1 104 ? 15.100 5.204 -21.849 1.00 65.81 104 GLY A C 1
ATOM 826 O O . GLY A 1 104 ? 13.923 5.429 -21.557 1.00 65.81 104 GLY A O 1
ATOM 827 N N . GLN A 1 105 ? 15.691 4.032 -21.601 1.00 69.25 105 GLN A N 1
ATOM 828 C CA . GLN A 1 105 ? 15.072 2.881 -20.931 1.00 69.25 105 GLN A CA 1
ATOM 829 C C . GLN A 1 105 ? 15.426 2.866 -19.437 1.00 69.25 105 GLN A C 1
ATOM 831 O O . GLN A 1 105 ? 16.049 1.934 -18.929 1.00 69.25 105 GLN A O 1
ATOM 836 N N . GLY A 1 106 ? 15.095 3.953 -18.738 1.00 82.25 106 GLY A N 1
ATOM 837 C CA . GLY A 1 106 ? 15.346 4.062 -17.302 1.00 82.25 106 GLY A CA 1
ATOM 838 C C . GLY A 1 106 ? 14.608 2.974 -16.517 1.00 82.25 106 GLY A C 1
ATOM 839 O O . GLY A 1 106 ? 13.416 2.760 -16.752 1.00 82.25 106 GLY A O 1
ATOM 840 N N . LEU A 1 107 ? 1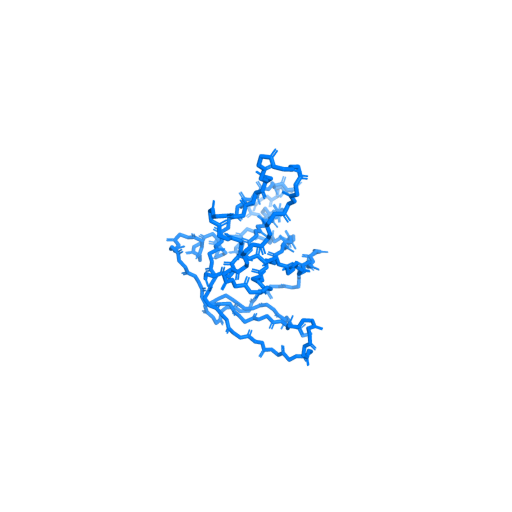5.312 2.311 -15.600 1.00 90.00 107 LEU A N 1
ATOM 841 C CA . LEU A 1 107 ? 14.742 1.393 -14.618 1.00 90.00 107 LEU A CA 1
ATOM 842 C C . LEU A 1 107 ? 14.617 2.131 -13.284 1.00 90.00 107 LEU A C 1
ATOM 844 O O . LEU A 1 107 ? 15.595 2.712 -12.805 1.00 90.00 107 LEU A O 1
ATOM 848 N N . TRP A 1 108 ? 13.421 2.118 -12.714 1.00 91.44 108 TRP A N 1
ATOM 849 C CA . TRP A 1 108 ? 13.051 2.872 -11.524 1.00 91.44 108 TRP A CA 1
ATOM 850 C C . TRP A 1 108 ? 12.613 1.920 -10.426 1.00 91.44 108 TRP A C 1
ATOM 852 O O . TRP A 1 108 ? 11.766 1.066 -10.664 1.00 91.44 108 TRP A O 1
ATOM 862 N N . GLN A 1 109 ? 13.155 2.092 -9.229 1.00 93.69 109 GLN A N 1
ATOM 863 C CA . GLN A 1 109 ? 12.560 1.553 -8.021 1.00 93.69 109 GLN A CA 1
ATOM 864 C C . GLN A 1 109 ? 11.537 2.557 -7.519 1.00 93.69 109 GLN A C 1
ATOM 866 O O . GLN A 1 109 ? 11.856 3.734 -7.381 1.00 93.69 109 GLN A O 1
ATOM 871 N N . VAL A 1 110 ? 10.318 2.107 -7.281 1.00 93.38 110 VAL A N 1
ATOM 872 C CA . VAL A 1 110 ? 9.215 2.954 -6.839 1.00 93.38 110 VAL A CA 1
ATOM 873 C C . VAL A 1 110 ? 8.549 2.294 -5.650 1.00 93.38 110 VAL A C 1
ATOM 875 O O . VAL A 1 110 ? 8.300 1.091 -5.690 1.00 93.38 110 VAL A O 1
ATOM 878 N N . SER A 1 111 ? 8.240 3.055 -4.611 1.00 94.62 111 SER A N 1
ATOM 879 C CA . SER A 1 111 ? 7.464 2.588 -3.466 1.00 94.62 111 SER A CA 1
ATOM 880 C C . SER A 1 111 ? 6.383 3.590 -3.096 1.00 94.62 111 SER A C 1
ATOM 882 O O . SER A 1 111 ? 6.474 4.771 -3.421 1.00 94.62 111 SER A O 1
ATOM 884 N N . PHE A 1 112 ? 5.317 3.094 -2.478 1.00 94.06 112 PHE A N 1
ATOM 885 C CA . PHE A 1 112 ? 4.233 3.908 -1.941 1.00 94.06 112 PHE A CA 1
ATOM 886 C C . PHE A 1 112 ? 3.378 3.096 -0.967 1.00 94.06 112 PHE A C 1
ATOM 888 O O . PHE A 1 112 ? 3.429 1.863 -0.937 1.00 94.06 112 PHE A O 1
ATOM 895 N N . THR A 1 113 ? 2.551 3.805 -0.205 1.00 95.06 113 THR A N 1
ATOM 896 C CA . THR A 1 113 ? 1.566 3.235 0.712 1.00 95.06 113 THR A CA 1
ATOM 897 C C . THR A 1 113 ? 0.157 3.523 0.196 1.00 95.06 113 THR A C 1
ATOM 899 O O . THR A 1 113 ? -0.155 4.660 -0.149 1.00 95.06 113 THR A O 1
ATOM 902 N N . LEU A 1 114 ? -0.720 2.521 0.170 1.00 94.44 114 LEU A N 1
ATOM 903 C CA . LEU A 1 114 ? -2.160 2.683 -0.052 1.00 94.44 114 LEU A CA 1
ATOM 904 C C . LEU A 1 114 ? -2.886 2.534 1.282 1.00 94.44 114 LEU A C 1
ATOM 906 O O . LEU A 1 114 ? -2.832 1.473 1.893 1.00 94.44 114 LEU A O 1
ATOM 910 N N . THR A 1 115 ? -3.564 3.581 1.736 1.00 94.88 115 THR A N 1
ATOM 911 C CA . THR A 1 115 ? -4.333 3.573 2.985 1.00 94.88 115 THR A CA 1
ATOM 912 C C . THR A 1 115 ? -5.816 3.651 2.672 1.00 94.88 115 THR A C 1
ATOM 914 O O . THR A 1 115 ? -6.251 4.558 1.968 1.00 94.88 115 THR A O 1
ATOM 917 N N . GLU A 1 116 ? -6.589 2.710 3.199 1.00 94.44 116 GLU A N 1
ATOM 918 C CA . GLU A 1 116 ? -8.048 2.736 3.133 1.00 94.44 116 GLU A CA 1
ATOM 919 C C . GLU A 1 116 ? -8.617 4.014 3.764 1.00 94.44 116 GLU A C 1
ATOM 921 O O . GLU A 1 116 ? -8.176 4.426 4.841 1.00 94.44 116 GLU A O 1
ATOM 926 N N . LEU A 1 117 ? -9.577 4.637 3.073 1.00 88.81 117 LEU A N 1
ATOM 927 C CA . LEU A 1 117 ? -10.291 5.830 3.538 1.00 88.81 117 LEU A CA 1
ATOM 928 C C . LEU A 1 117 ? -11.361 5.491 4.583 1.00 88.81 117 LEU A C 1
ATOM 930 O O . LEU A 1 117 ? -12.020 4.429 4.469 1.00 88.81 117 LEU A O 1
#

Foldseek 3Di:
DQFKDWQNHGDDHFPDKDKDFDFAFDPPFQQDPVRDTDTHTPGGGWIKIKTKHWDWPVSVVVVVVSLVDQWIWMWGQDPVPRDTDIAIWHKADWDKDFPDDDPRGTIIMIIIMTTGD

Secondary structure (DSSP, 8-state):
---EEETTEEPPPPSEEEEEEEEEE-TT-EE-TTSPEE--EEEEEEEEEEEEEEEEHHHHHHHHHHHTSS-EEEEEE-TTTSSEEEEEEEEEEEEEEEEE-STT--EEEEEEEEEE-

Mean predicted aligned error: 5.91 Å